Protein AF-A0A7S7JMI6-F1 (afdb_monomer)

Sequence (90 aa):
MNIKSK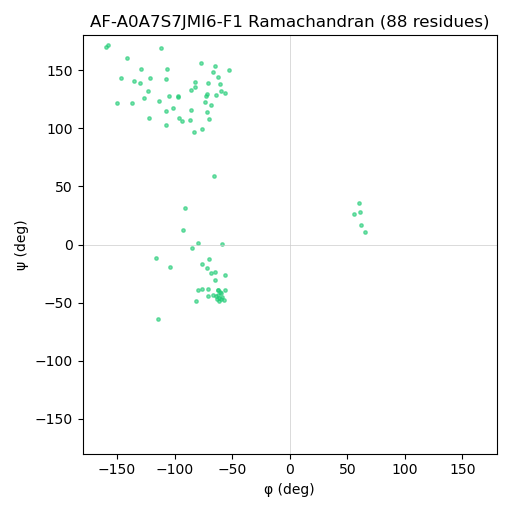NCYEYNIRYITNLTIKTSPLWLRNLLITNQIEPVNNVIDVINLIIIEYGIPLNVLDADQFNNQQIEIRNAKQNEKIINSKETYF

InterPro domains:
  IPR005146 B3/B4 tRNA-binding d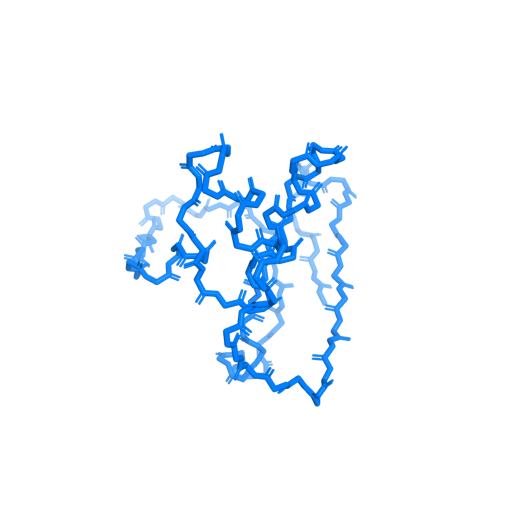omain [PF03483] (8-86)
  IPR020825 Phenylalanyl-tRNA synthetase-like, B3/B4 [G3DSA:3.50.40.10] (1-89)

Radius of gyration: 15.68 Å; Cα contacts (8 Å, |Δi|>4): 65; chains: 1; bounding box: 29×28×44 Å

Solvent-accessible surface area (backbone atoms only — not comparable to full-atom values): 6196 Å² total; per-residue (Å²): 116,46,81,73,28,90,90,53,91,76,87,86,85,85,90,83,79,93,77,79,90,42,78,51,58,68,70,58,41,49,54,33,46,76,69,77,37,84,70,79,28,45,67,43,44,49,49,52,49,45,28,71,78,67,66,50,91,74,86,86,75,70,64,87,76,45,84,84,62,76,56,68,47,60,74,82,59,91,89,63,82,80,83,77,60,86,72,80,66,112

Secondary structure (DSSP, 8-state):
-EE--TT-S--------S----PPPHHHHHHHHH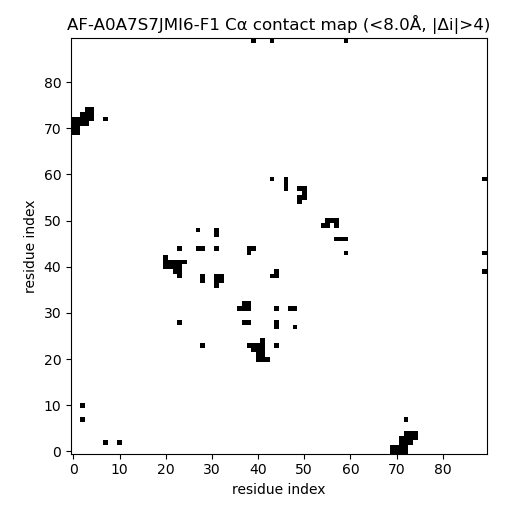TT-----HHHHHHHHHHHHH--------GGGSSSPPPEE-PPPTTPPP---TT---

Structure (mmCIF, N/CA/C/O backbone):
data_AF-A0A7S7JMI6-F1
#
_entry.id   AF-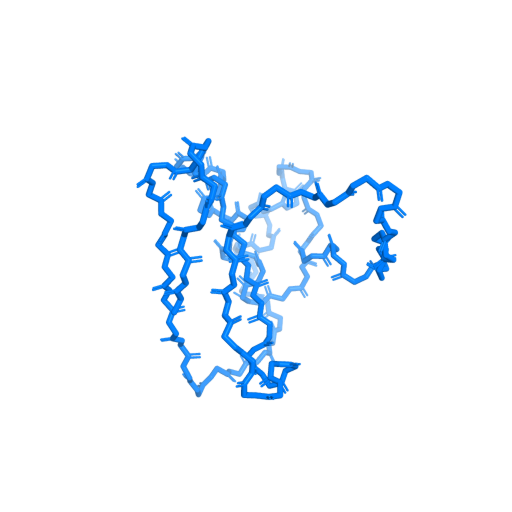A0A7S7JMI6-F1
#
loop_
_atom_site.group_PDB
_atom_site.id
_atom_site.type_symbol
_atom_site.label_atom_id
_atom_site.label_alt_id
_atom_site.label_comp_id
_atom_site.label_asym_id
_atom_site.label_entity_id
_atom_site.label_seq_id
_atom_site.pdbx_PDB_ins_code
_atom_site.Cartn_x
_atom_site.Cartn_y
_atom_site.Cartn_z
_atom_site.occupancy
_atom_site.B_iso_or_equiv
_atom_site.auth_seq_id
_atom_site.auth_comp_id
_atom_site.auth_asym_id
_atom_site.auth_atom_id
_atom_site.pdbx_PDB_model_num
ATOM 1 N N . MET A 1 1 ? -12.347 -6.236 9.025 1.00 79.94 1 MET A N 1
ATOM 2 C CA . MET A 1 1 ? -11.942 -4.855 9.368 1.00 79.94 1 MET A CA 1
ATOM 3 C C . MET A 1 1 ? -12.951 -4.260 10.344 1.00 79.94 1 MET A C 1
ATOM 5 O O . MET A 1 1 ? -14.115 -4.624 10.251 1.00 79.94 1 MET A O 1
ATOM 9 N N . ASN A 1 2 ? -12.530 -3.429 11.301 1.00 88.56 2 ASN A N 1
ATOM 10 C CA . ASN A 1 2 ? -13.418 -2.814 12.297 1.00 88.56 2 ASN A CA 1
ATOM 11 C C . ASN A 1 2 ? -13.070 -1.332 12.509 1.00 88.56 2 ASN A C 1
ATOM 13 O O . ASN A 1 2 ? -11.939 -1.023 12.883 1.00 88.56 2 ASN A O 1
ATOM 17 N N . ILE A 1 3 ? -14.026 -0.427 12.291 1.00 92.19 3 ILE A N 1
ATOM 18 C CA . ILE A 1 3 ? -13.851 1.012 12.526 1.00 92.19 3 ILE A CA 1
ATOM 19 C C . ILE A 1 3 ? -14.409 1.343 13.911 1.00 92.19 3 ILE A C 1
ATOM 21 O O . ILE A 1 3 ? -15.615 1.309 14.135 1.00 92.19 3 ILE A O 1
ATOM 25 N N . LYS A 1 4 ? -13.517 1.653 14.856 1.00 94.12 4 LYS A N 1
ATOM 26 C CA . LYS A 1 4 ? -13.859 2.023 16.241 1.00 94.12 4 LYS A CA 1
ATOM 27 C C . LYS A 1 4 ? -13.729 3.524 16.508 1.00 94.12 4 LYS A C 1
ATOM 29 O O . LYS A 1 4 ? -14.261 4.014 17.502 1.00 94.12 4 LYS A O 1
ATOM 34 N N . SER A 1 5 ? -12.987 4.255 15.675 1.00 93.88 5 SER A N 1
ATOM 35 C CA . SER A 1 5 ? -12.825 5.703 15.828 1.00 93.88 5 SER A CA 1
ATOM 36 C C . SER A 1 5 ? -13.959 6.471 15.159 1.00 93.88 5 SER A C 1
ATOM 38 O O . SER A 1 5 ? -14.252 6.249 13.992 1.00 93.88 5 SER A O 1
ATOM 40 N N . LYS A 1 6 ? -14.520 7.455 15.870 1.00 93.81 6 LYS A N 1
ATOM 41 C CA . LYS A 1 6 ? -15.493 8.409 15.311 1.00 93.81 6 LYS A CA 1
ATOM 42 C C . LYS A 1 6 ? -14.872 9.392 14.307 1.00 93.81 6 LYS A C 1
ATOM 44 O O . LYS A 1 6 ? -15.606 10.073 13.607 1.00 93.81 6 LYS A O 1
ATOM 49 N N . ASN A 1 7 ? -13.540 9.463 14.239 1.00 95.00 7 ASN A N 1
ATOM 50 C CA . ASN A 1 7 ? -12.812 10.342 13.317 1.00 95.00 7 ASN A CA 1
ATOM 51 C C . ASN A 1 7 ? -12.619 9.718 11.924 1.00 95.00 7 ASN A C 1
ATOM 53 O O . ASN A 1 7 ? -12.041 10.349 11.046 1.00 95.00 7 ASN A O 1
ATOM 57 N N . CYS A 1 8 ? -13.058 8.474 11.728 1.00 94.12 8 CYS A N 1
ATOM 58 C CA . CYS A 1 8 ? -12.990 7.771 10.457 1.00 94.12 8 CYS A CA 1
ATOM 59 C C . CYS A 1 8 ? -14.411 7.368 10.062 1.00 94.12 8 CYS A C 1
ATOM 61 O O . CYS A 1 8 ? -15.012 6.507 10.697 1.00 94.12 8 CYS A O 1
ATOM 63 N N . TYR A 1 9 ? -14.949 8.032 9.041 1.00 92.69 9 TYR A N 1
ATOM 64 C CA . TYR A 1 9 ? -16.292 7.748 8.533 1.00 92.69 9 TYR A CA 1
ATOM 65 C C . TYR A 1 9 ? -16.304 6.524 7.622 1.00 92.69 9 TYR A C 1
ATOM 67 O O . TYR A 1 9 ? -17.215 5.706 7.686 1.00 92.69 9 TYR A O 1
ATOM 75 N N . GLU A 1 10 ? -15.268 6.392 6.799 1.00 91.75 10 GLU A N 1
ATOM 76 C CA . GLU A 1 10 ? -15.126 5.318 5.834 1.00 91.75 10 GLU A CA 1
ATOM 77 C C . GLU A 1 10 ? -13.651 4.963 5.687 1.00 91.75 10 GLU A C 1
ATOM 79 O O . GLU A 1 10 ? -12.775 5.831 5.739 1.00 91.75 10 GLU A O 1
ATOM 84 N N . TYR A 1 11 ? -13.382 3.673 5.516 1.00 90.94 11 TYR A N 1
ATOM 85 C CA . TYR A 1 11 ? -12.059 3.185 5.177 1.00 90.94 11 TYR A CA 1
ATOM 86 C C . TYR A 1 11 ? -12.216 1.910 4.351 1.00 90.94 11 TYR A C 1
ATOM 88 O O . TYR A 1 11 ? -12.849 0.944 4.776 1.00 90.94 11 TYR A O 1
ATOM 96 N N . ASN A 1 12 ? -11.651 1.941 3.148 1.00 90.81 12 ASN A N 1
ATOM 97 C CA . ASN A 1 12 ? -11.802 0.901 2.141 1.00 90.81 12 ASN A CA 1
ATOM 98 C C . ASN A 1 12 ? -10.512 0.102 2.000 1.00 90.81 12 ASN A C 1
ATOM 100 O O . ASN A 1 12 ? -9.416 0.654 2.061 1.00 90.81 12 ASN A O 1
ATOM 104 N N . ILE A 1 13 ? -10.648 -1.207 1.799 1.00 90.31 13 ILE A N 1
ATOM 105 C CA . ILE A 1 13 ? -9.521 -2.122 1.617 1.00 90.31 13 ILE A CA 1
ATOM 106 C C . ILE A 1 13 ? -9.834 -3.043 0.451 1.00 90.31 13 ILE A C 1
ATOM 108 O O . ILE A 1 13 ? -10.958 -3.525 0.306 1.00 90.31 13 ILE A O 1
ATOM 112 N N . ARG A 1 14 ? -8.813 -3.332 -0.353 1.00 91.00 14 ARG A N 1
ATOM 113 C CA . ARG A 1 14 ? -8.864 -4.379 -1.365 1.00 91.00 14 ARG A CA 1
ATOM 114 C C . ARG A 1 14 ? -7.737 -5.369 -1.126 1.00 91.00 14 ARG A C 1
ATOM 116 O O . ARG A 1 14 ? -6.596 -4.968 -0.933 1.00 91.00 14 ARG A O 1
ATOM 123 N N . TYR A 1 15 ? -8.073 -6.654 -1.151 1.00 90.88 15 TYR A N 1
ATOM 124 C CA . TYR A 1 15 ? -7.101 -7.737 -1.077 1.00 90.88 15 TYR A CA 1
ATOM 125 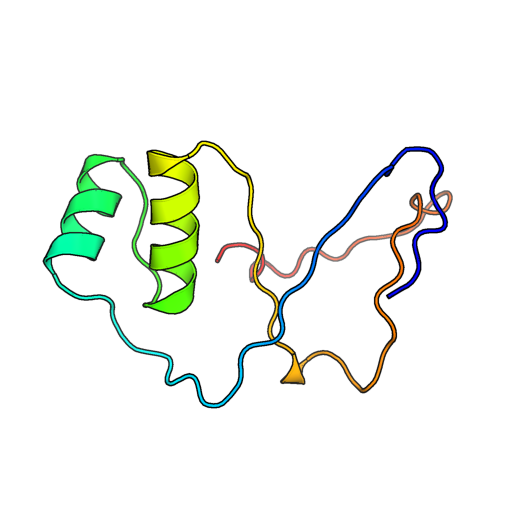C C . TYR A 1 15 ? -6.785 -8.229 -2.488 1.00 90.88 15 TYR A C 1
ATOM 127 O O . TYR A 1 15 ? -7.699 -8.507 -3.269 1.00 90.88 15 TYR A O 1
ATOM 135 N N . ILE A 1 16 ? -5.499 -8.285 -2.824 1.00 92.25 16 ILE A N 1
ATOM 136 C CA . ILE A 1 16 ? -5.009 -8.710 -4.134 1.00 92.25 16 ILE A CA 1
ATOM 137 C C . ILE A 1 16 ? -3.987 -9.816 -3.898 1.00 92.25 16 ILE A C 1
ATOM 139 O O . ILE A 1 16 ? -3.038 -9.631 -3.143 1.00 92.25 16 ILE A O 1
ATOM 143 N N . THR A 1 17 ? -4.192 -10.963 -4.538 1.00 92.88 17 THR A N 1
ATOM 144 C CA . THR A 1 17 ? -3.327 -12.142 -4.420 1.00 92.88 17 THR A CA 1
ATOM 145 C C . THR A 1 17 ? -2.592 -12.421 -5.721 1.00 92.88 17 THR A C 1
ATOM 147 O O . THR A 1 17 ? -2.910 -11.850 -6.765 1.00 92.88 17 THR A O 1
ATOM 150 N N . ASN A 1 18 ? -1.616 -13.332 -5.659 1.00 93.12 18 ASN A N 1
ATOM 151 C CA . ASN A 1 18 ? -0.837 -13.788 -6.813 1.00 93.12 18 ASN A CA 1
ATOM 152 C C . ASN A 1 18 ? -0.066 -12.653 -7.507 1.00 93.12 18 ASN A C 1
ATOM 154 O O . ASN A 1 18 ? 0.083 -12.635 -8.729 1.00 93.12 18 ASN A O 1
ATOM 158 N N . LEU A 1 19 ? 0.426 -11.696 -6.718 1.00 91.88 19 LEU A N 1
ATOM 159 C CA . LEU A 1 19 ? 1.304 -10.642 -7.204 1.00 91.88 19 LEU A CA 1
ATOM 160 C C . LEU 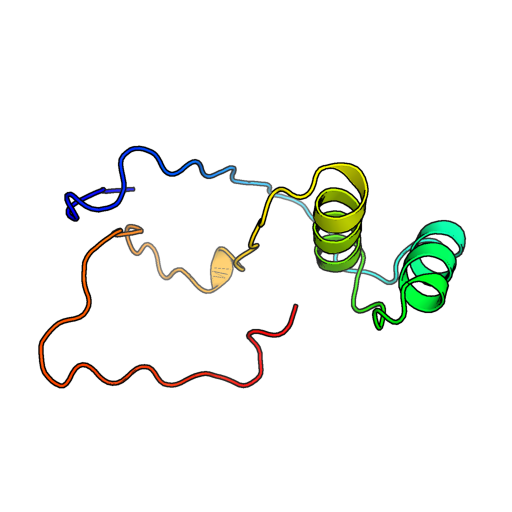A 1 19 ? 2.744 -11.149 -7.286 1.00 91.88 19 LEU A C 1
ATOM 162 O O . LEU A 1 19 ? 3.236 -11.837 -6.397 1.00 91.88 19 LEU A O 1
ATOM 166 N N . THR A 1 20 ? 3.440 -10.765 -8.351 1.00 94.62 20 THR A N 1
ATOM 167 C CA . THR A 1 20 ? 4.892 -10.930 -8.462 1.00 94.62 20 THR A CA 1
ATOM 168 C C . THR A 1 20 ? 5.541 -9.564 -8.327 1.00 94.62 20 THR A C 1
ATOM 170 O O . THR A 1 20 ? 5.337 -8.695 -9.183 1.00 94.62 20 THR A O 1
ATOM 173 N N . ILE A 1 21 ? 6.320 -9.380 -7.263 1.00 94.81 21 ILE A N 1
ATOM 174 C CA . ILE A 1 21 ? 7.101 -8.161 -7.052 1.00 94.81 21 ILE A CA 1
ATOM 175 C C . ILE A 1 21 ? 8.275 -8.147 -8.029 1.00 94.81 21 ILE A C 1
ATOM 177 O O . ILE A 1 21 ? 9.025 -9.117 -8.138 1.00 94.81 21 ILE A O 1
ATOM 181 N N . LYS A 1 22 ? 8.415 -7.052 -8.774 1.00 97.00 22 LYS A N 1
ATOM 182 C CA . LYS A 1 22 ? 9.486 -6.845 -9.753 1.00 97.00 22 LYS A CA 1
ATOM 183 C C . LYS A 1 22 ? 9.696 -5.361 -10.026 1.00 97.00 22 LYS A C 1
ATOM 185 O O . LYS A 1 22 ? 8.890 -4.519 -9.640 1.00 97.00 22 LYS A O 1
ATOM 190 N N . THR A 1 23 ? 10.754 -5.042 -10.760 1.00 97.88 23 THR A N 1
ATOM 191 C CA . THR A 1 23 ? 10.990 -3.684 -11.252 1.00 97.88 23 THR A CA 1
ATOM 192 C C . THR A 1 23 ? 9.855 -3.220 -12.166 1.00 97.88 23 THR A C 1
ATOM 194 O O . THR A 1 23 ? 9.387 -3.963 -13.035 1.00 97.88 23 THR A O 1
ATOM 197 N N . SER A 1 24 ? 9.442 -1.967 -11.996 1.00 98.44 24 SER A N 1
ATOM 198 C CA . SER A 1 24 ? 8.434 -1.333 -12.840 1.00 98.44 24 SER A CA 1
ATOM 199 C C . SER A 1 24 ? 8.885 -1.159 -14.292 1.00 98.44 24 SER A C 1
ATOM 201 O O . SER A 1 24 ? 10.082 -1.012 -14.572 1.00 98.44 24 SER A O 1
ATOM 203 N N . PRO A 1 25 ? 7.938 -1.106 -15.246 1.00 98.44 25 PRO A N 1
ATOM 204 C CA . PRO A 1 25 ? 8.231 -0.722 -16.621 1.00 98.44 25 PRO A CA 1
ATOM 205 C C . PRO A 1 25 ? 8.975 0.617 -16.701 1.00 98.44 25 PRO A C 1
ATOM 207 O O . PRO A 1 25 ? 8.793 1.498 -15.862 1.00 98.44 25 PRO A O 1
ATOM 210 N N . LEU A 1 26 ? 9.807 0.789 -17.733 1.00 98.44 26 LEU A N 1
ATOM 211 C CA . LEU A 1 26 ? 10.632 1.993 -17.897 1.00 98.44 26 LEU A CA 1
ATOM 212 C C . LEU A 1 26 ? 9.803 3.287 -17.916 1.00 98.44 26 LEU A C 1
ATOM 214 O O . LEU A 1 26 ? 10.209 4.268 -17.306 1.00 98.44 26 LEU A O 1
ATOM 218 N N . TRP A 1 27 ? 8.635 3.274 -18.564 1.00 98.38 27 TRP A N 1
ATOM 219 C CA . TRP A 1 27 ? 7.765 4.450 -18.642 1.00 98.38 27 TRP A CA 1
ATOM 220 C C . TRP A 1 27 ? 7.300 4.922 -17.257 1.00 98.38 27 TRP A C 1
ATOM 222 O O . TRP A 1 27 ? 7.320 6.119 -16.991 1.00 98.38 27 TRP A O 1
ATOM 232 N N . LEU A 1 28 ? 6.953 3.990 -16.364 1.00 98.62 28 LEU A N 1
ATOM 233 C CA . LEU A 1 28 ? 6.469 4.309 -15.023 1.00 98.62 28 LEU A CA 1
ATOM 234 C C . LEU A 1 28 ? 7.606 4.853 -14.161 1.00 98.62 28 LEU A C 1
ATOM 236 O O . LEU A 1 28 ? 7.462 5.888 -13.522 1.00 98.62 28 LEU A O 1
ATOM 240 N N . ARG A 1 29 ? 8.775 4.208 -14.217 1.00 98.56 29 ARG A N 1
ATOM 241 C CA . ARG A 1 29 ? 9.966 4.688 -13.504 1.00 98.56 29 ARG A CA 1
ATOM 242 C C . ARG A 1 29 ? 10.355 6.095 -13.944 1.00 98.56 29 ARG A C 1
ATOM 244 O O . ARG A 1 29 ? 10.602 6.942 -13.097 1.00 98.56 29 ARG A O 1
ATOM 251 N N . ASN A 1 30 ? 10.363 6.358 -15.251 1.00 98.56 30 ASN A N 1
ATOM 252 C CA . ASN A 1 30 ? 10.673 7.685 -15.777 1.00 98.56 30 ASN A CA 1
ATOM 253 C C . ASN A 1 30 ? 9.655 8.729 -15.305 1.00 98.56 30 ASN A C 1
ATOM 255 O O . ASN A 1 30 ? 10.063 9.804 -14.879 1.00 98.56 30 ASN A O 1
ATOM 259 N N . LEU A 1 31 ? 8.358 8.401 -15.329 1.00 98.38 31 LEU A N 1
ATOM 260 C CA . LEU A 1 31 ? 7.299 9.278 -14.827 1.00 98.38 31 LEU A CA 1
ATOM 261 C C . LEU A 1 31 ? 7.530 9.644 -13.355 1.00 98.38 31 LEU A C 1
ATOM 263 O O . LEU A 1 31 ? 7.500 10.826 -13.006 1.00 98.38 31 LEU A O 1
ATOM 267 N N . LEU A 1 32 ? 7.824 8.663 -12.501 1.00 98.12 32 LEU A N 1
ATOM 268 C CA . LEU A 1 32 ? 8.106 8.906 -11.083 1.00 98.12 32 LEU A CA 1
ATOM 269 C C . LEU A 1 32 ? 9.360 9.766 -10.887 1.00 98.12 32 LEU A C 1
ATOM 271 O O . LEU A 1 32 ? 9.300 10.778 -10.192 1.00 98.12 32 LEU A O 1
ATOM 275 N N . ILE A 1 33 ? 10.454 9.446 -11.584 1.00 98.12 33 ILE A N 1
ATOM 276 C CA . ILE A 1 33 ? 11.712 10.207 -11.510 1.00 98.12 33 ILE A CA 1
ATOM 277 C C . ILE A 1 33 ? 11.499 11.667 -11.929 1.00 98.12 33 ILE A C 1
ATOM 279 O O . ILE A 1 33 ? 12.007 12.573 -11.270 1.00 98.12 33 ILE A O 1
ATOM 283 N N . THR A 1 34 ? 10.717 11.928 -12.984 1.00 98.00 34 THR A N 1
ATOM 284 C CA . THR A 1 34 ? 10.403 13.308 -13.402 1.00 98.00 34 THR A CA 1
ATOM 285 C C . THR A 1 34 ? 9.585 14.081 -12.366 1.00 98.00 34 THR A C 1
ATOM 287 O O . THR A 1 34 ? 9.678 15.304 -12.313 1.00 98.00 34 THR A O 1
ATOM 290 N N . ASN A 1 35 ? 8.850 13.373 -11.505 1.00 97.00 35 ASN A N 1
ATOM 291 C CA . ASN A 1 35 ? 8.137 13.930 -10.357 1.00 97.00 35 ASN A CA 1
ATOM 292 C C . ASN A 1 35 ? 8.969 13.893 -9.060 1.00 97.00 35 ASN A C 1
ATOM 294 O O . ASN A 1 35 ? 8.426 14.129 -7.986 1.00 97.00 35 ASN A O 1
ATOM 298 N N . GLN A 1 36 ? 10.280 13.628 -9.147 1.00 97.06 36 GLN A N 1
ATOM 299 C CA . GLN A 1 36 ? 11.204 13.548 -8.005 1.00 97.06 36 GLN A CA 1
ATOM 300 C C . GLN A 1 36 ? 10.843 12.443 -6.996 1.00 97.06 36 GLN A C 1
ATOM 302 O O . GLN A 1 36 ? 11.168 12.541 -5.814 1.00 97.06 36 GLN A O 1
ATOM 307 N N . ILE A 1 37 ? 10.191 11.379 -7.469 1.00 95.81 37 ILE A N 1
ATOM 308 C CA . ILE A 1 37 ? 9.869 10.182 -6.692 1.00 95.81 37 ILE A CA 1
ATOM 309 C C . ILE A 1 37 ? 10.823 9.063 -7.111 1.00 95.81 37 ILE A C 1
ATOM 311 O O . ILE A 1 37 ? 10.956 8.759 -8.299 1.00 95.81 37 ILE A O 1
ATOM 315 N N . GLU A 1 38 ? 11.488 8.446 -6.136 1.00 96.25 38 GLU A N 1
ATOM 316 C CA . GLU A 1 38 ? 12.342 7.283 -6.371 1.00 96.25 38 GLU A CA 1
ATOM 317 C C . GLU A 1 38 ? 11.472 6.040 -6.637 1.00 96.25 38 GLU A C 1
ATOM 319 O O . GLU A 1 38 ? 10.636 5.700 -5.800 1.00 96.25 38 GLU A O 1
ATOM 324 N N . PRO A 1 39 ? 11.621 5.353 -7.786 1.00 96.62 39 PRO A N 1
ATOM 325 C CA . PRO A 1 39 ? 10.894 4.114 -8.039 1.00 96.62 39 PRO A CA 1
ATOM 326 C C . PRO A 1 39 ? 11.414 2.970 -7.162 1.00 96.62 39 PRO A C 1
ATOM 328 O O . PRO A 1 39 ? 12.624 2.773 -7.057 1.00 96.62 39 PRO A O 1
ATOM 331 N N . VAL A 1 40 ? 10.509 2.155 -6.625 1.00 95.12 40 VAL A N 1
ATOM 332 C CA . VAL A 1 40 ? 10.828 1.064 -5.692 1.00 95.12 40 VAL A CA 1
ATOM 333 C C . VAL A 1 40 ? 10.517 -0.296 -6.315 1.00 95.12 40 VAL A C 1
ATOM 335 O O . VAL A 1 40 ? 11.413 -1.110 -6.551 1.00 95.12 40 VAL A O 1
ATOM 338 N N . ASN A 1 41 ? 9.246 -0.566 -6.613 1.00 95.69 41 ASN A N 1
ATOM 339 C CA . ASN A 1 41 ? 8.802 -1.780 -7.299 1.00 95.69 41 ASN A CA 1
ATOM 340 C C . ASN A 1 41 ? 7.423 -1.574 -7.940 1.00 95.69 41 ASN A C 1
ATOM 342 O O . ASN A 1 41 ? 6.731 -0.600 -7.666 1.00 95.69 41 ASN A O 1
ATOM 346 N N . ASN A 1 42 ? 6.994 -2.525 -8.766 1.00 95.94 42 ASN A N 1
ATOM 347 C CA . ASN A 1 42 ? 5.746 -2.457 -9.527 1.00 95.94 42 ASN A CA 1
ATOM 348 C C . ASN A 1 42 ? 4.465 -2.239 -8.715 1.00 95.94 42 ASN A C 1
ATOM 350 O O . ASN A 1 42 ? 3.502 -1.733 -9.282 1.00 95.94 42 ASN A O 1
ATOM 354 N N . VAL A 1 43 ? 4.407 -2.625 -7.441 1.00 94.94 43 VAL A N 1
ATOM 355 C CA . VAL A 1 43 ? 3.220 -2.387 -6.605 1.00 94.94 43 VAL A CA 1
ATOM 356 C C . VAL A 1 43 ? 3.237 -0.960 -6.074 1.00 94.94 43 VAL A C 1
ATOM 358 O O . VAL A 1 43 ? 2.261 -0.229 -6.218 1.00 94.94 43 VAL A O 1
ATOM 361 N N . ILE A 1 44 ? 4.371 -0.553 -5.520 1.00 93.69 44 ILE A N 1
ATOM 362 C CA . ILE A 1 44 ? 4.553 0.756 -4.897 1.00 93.69 44 ILE A CA 1
ATOM 363 C C . ILE A 1 44 ? 4.474 1.874 -5.927 1.00 93.69 44 ILE A C 1
ATOM 365 O O . ILE A 1 44 ? 3.783 2.872 -5.743 1.00 93.69 44 ILE A O 1
ATOM 369 N N . ASP A 1 45 ? 5.113 1.665 -7.068 1.00 95.81 45 ASP A N 1
ATOM 370 C CA . ASP A 1 45 ? 5.164 2.649 -8.135 1.00 95.81 45 ASP A CA 1
ATOM 371 C C . ASP A 1 45 ? 3.773 2.909 -8.728 1.00 95.81 45 ASP A C 1
ATOM 373 O O . ASP A 1 45 ? 3.475 4.026 -9.146 1.00 95.81 45 ASP A O 1
ATOM 377 N N . VAL A 1 46 ? 2.891 1.901 -8.730 1.00 95.81 46 VAL A N 1
ATOM 378 C CA . VAL A 1 46 ? 1.486 2.071 -9.129 1.00 95.81 46 VAL A CA 1
ATOM 379 C C . VAL A 1 46 ? 0.708 2.874 -8.087 1.00 95.81 46 VAL A C 1
ATOM 381 O O . VAL A 1 46 ? -0.108 3.710 -8.468 1.00 95.81 46 VAL A O 1
ATOM 384 N N . ILE A 1 47 ? 0.964 2.673 -6.791 1.00 95.12 47 ILE A N 1
ATOM 385 C CA . ILE A 1 47 ? 0.370 3.503 -5.733 1.00 95.12 47 ILE A CA 1
ATOM 386 C C . ILE A 1 47 ? 0.804 4.966 -5.895 1.00 95.12 47 ILE A C 1
ATOM 388 O O . ILE A 1 47 ? -0.051 5.851 -5.909 1.00 95.12 47 ILE A O 1
ATOM 392 N N . ASN A 1 48 ? 2.095 5.214 -6.123 1.00 94.56 48 ASN A N 1
ATOM 393 C CA . ASN A 1 48 ? 2.620 6.559 -6.367 1.00 94.56 48 ASN A CA 1
ATOM 394 C C . ASN A 1 48 ? 2.038 7.193 -7.637 1.00 94.56 48 ASN A C 1
ATOM 396 O O . ASN A 1 48 ? 1.678 8.369 -7.622 1.00 94.56 48 ASN A O 1
ATOM 400 N N . LEU A 1 49 ? 1.860 6.417 -8.712 1.00 96.25 49 LEU A N 1
ATOM 401 C CA . LEU A 1 49 ? 1.162 6.887 -9.910 1.00 96.25 49 LEU A CA 1
ATOM 402 C C . LEU A 1 49 ? -0.275 7.317 -9.593 1.00 96.25 49 LEU A C 1
ATOM 404 O O . LEU A 1 49 ? -0.690 8.391 -10.010 1.00 96.25 49 LEU A O 1
ATOM 408 N N . ILE A 1 50 ? -1.032 6.513 -8.843 1.00 95.12 50 ILE A N 1
ATOM 409 C CA . ILE A 1 50 ? -2.415 6.855 -8.475 1.00 95.12 50 ILE A CA 1
ATOM 410 C C . ILE A 1 50 ? -2.457 8.138 -7.635 1.00 95.12 50 ILE A C 1
ATOM 412 O O . ILE A 1 50 ? -3.347 8.963 -7.834 1.00 95.12 50 ILE A O 1
ATOM 416 N N . ILE A 1 51 ? -1.496 8.331 -6.729 1.00 94.19 51 ILE A N 1
ATOM 417 C CA . ILE A 1 51 ? -1.386 9.559 -5.934 1.00 94.19 51 ILE A CA 1
ATOM 418 C C . ILE A 1 51 ? -1.108 10.767 -6.838 1.00 94.19 51 ILE A C 1
ATOM 420 O O . ILE A 1 51 ? -1.761 11.793 -6.670 1.00 94.19 51 ILE A O 1
ATOM 424 N N . ILE A 1 52 ? -0.196 10.651 -7.809 1.00 94.62 52 ILE A N 1
ATOM 425 C CA . ILE A 1 52 ? 0.089 11.728 -8.772 1.00 94.62 52 ILE A CA 1
ATOM 426 C C . ILE A 1 52 ? -1.155 12.068 -9.605 1.00 94.62 52 ILE A C 1
ATOM 428 O O . ILE A 1 52 ? -1.504 13.238 -9.735 1.00 94.62 52 ILE A O 1
ATOM 432 N N . GLU A 1 53 ? -1.824 11.055 -10.158 1.00 95.31 53 GLU A N 1
ATOM 433 C CA . GLU A 1 53 ? -2.921 11.241 -11.117 1.00 95.31 53 GLU A CA 1
ATOM 434 C C . GLU A 1 53 ? -4.232 11.680 -10.448 1.00 95.31 53 GLU A C 1
ATOM 436 O O . GLU A 1 53 ? -4.969 12.503 -10.988 1.00 95.31 53 GLU A O 1
ATOM 441 N N . TYR A 1 54 ? -4.542 11.136 -9.268 1.00 95.31 54 TYR A N 1
ATOM 442 C CA . TYR A 1 54 ? -5.845 11.318 -8.619 1.00 95.31 54 TYR A CA 1
ATOM 443 C C . TYR A 1 54 ? -5.781 12.059 -7.282 1.00 95.31 54 TYR A C 1
ATOM 445 O O . TYR A 1 54 ? -6.826 12.411 -6.737 1.00 95.31 54 TYR A O 1
ATOM 453 N N . GLY A 1 55 ? -4.592 12.269 -6.712 1.00 91.69 55 GLY A N 1
ATOM 454 C CA . GLY A 1 55 ? -4.431 12.903 -5.401 1.00 91.69 55 GLY A CA 1
ATOM 455 C C . GLY A 1 55 ? -4.999 12.089 -4.233 1.00 91.69 55 GLY A C 1
ATOM 456 O O 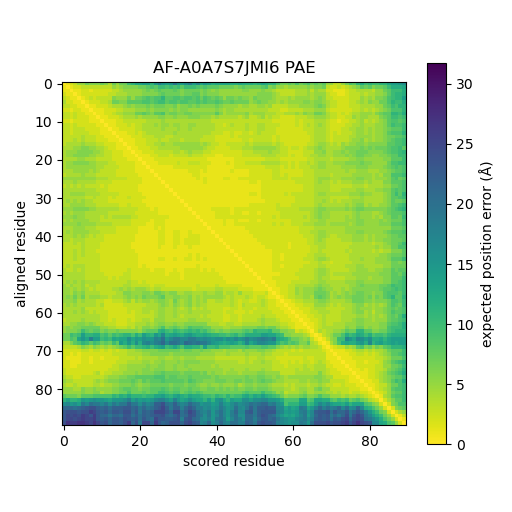. GLY A 1 55 ? -5.121 12.615 -3.128 1.00 91.69 55 GLY A O 1
ATOM 457 N N . ILE A 1 56 ? -5.371 10.822 -4.455 1.00 87.19 56 ILE A N 1
ATOM 458 C CA . ILE A 1 56 ? -5.927 9.950 -3.415 1.00 87.19 56 ILE A CA 1
ATOM 459 C C . ILE A 1 56 ? -4.765 9.290 -2.667 1.00 87.19 56 ILE A C 1
ATOM 461 O O . ILE A 1 56 ? -4.052 8.486 -3.269 1.00 87.19 56 ILE A O 1
ATOM 465 N N . PRO A 1 57 ? -4.581 9.564 -1.363 1.00 84.25 57 PRO A N 1
ATOM 466 C CA . PRO A 1 57 ? -3.552 8.905 -0.574 1.00 84.25 57 PRO A CA 1
ATOM 467 C C . PRO A 1 57 ? -3.936 7.438 -0.365 1.00 84.25 57 PRO A C 1
ATOM 469 O O . PRO A 1 57 ? -4.865 7.120 0.379 1.00 84.25 57 PRO A O 1
ATOM 472 N N . LEU A 1 58 ? -3.223 6.542 -1.040 1.00 88.81 58 LEU A N 1
ATOM 473 C CA . LEU A 1 58 ? -3.362 5.100 -0.880 1.00 88.81 58 LEU A CA 1
ATOM 474 C C . LEU A 1 58 ? -2.164 4.539 -0.127 1.00 88.81 58 LEU A C 1
ATOM 476 O O . LEU A 1 58 ? -1.056 5.059 -0.212 1.00 88.81 58 LEU A O 1
ATOM 480 N N . ASN A 1 59 ? -2.402 3.446 0.590 1.00 87.44 59 ASN A N 1
ATOM 481 C CA . ASN A 1 59 ? -1.346 2.669 1.214 1.00 87.44 59 ASN A CA 1
ATOM 482 C C . ASN A 1 59 ? -1.512 1.194 0.848 1.00 87.44 59 ASN A C 1
ATOM 484 O O . ASN A 1 59 ? -2.632 0.720 0.631 1.00 87.44 59 ASN A O 1
ATOM 488 N N . VAL A 1 60 ? -0.397 0.476 0.804 1.00 87.81 60 VAL A N 1
ATOM 489 C CA . VAL A 1 60 ? -0.351 -0.965 0.594 1.00 87.81 60 VAL A CA 1
ATOM 490 C C . VAL A 1 60 ? 0.351 -1.618 1.770 1.00 87.81 60 VAL A C 1
ATOM 492 O O . VAL A 1 60 ? 1.278 -1.071 2.359 1.00 87.81 60 VAL A O 1
ATOM 495 N N . LEU A 1 61 ? -0.139 -2.791 2.139 1.00 85.38 61 LEU A N 1
ATOM 496 C CA . LEU A 1 61 ? 0.385 -3.574 3.239 1.00 85.38 61 LEU A CA 1
ATOM 497 C C . LEU A 1 61 ? 0.602 -4.993 2.738 1.00 85.38 61 LEU A C 1
ATOM 499 O O . LEU A 1 61 ? -0.237 -5.522 2.003 1.00 85.38 61 LEU A O 1
ATOM 503 N N . ASP A 1 62 ? 1.710 -5.599 3.149 1.00 87.19 62 ASP A N 1
ATOM 504 C CA . ASP A 1 62 ? 1.941 -7.015 2.909 1.00 87.19 62 ASP A CA 1
ATOM 505 C C . ASP A 1 62 ? 1.009 -7.830 3.811 1.00 87.19 62 ASP A C 1
ATOM 507 O O . ASP A 1 62 ? 1.093 -7.787 5.041 1.00 87.19 62 ASP A O 1
ATOM 511 N N . ALA A 1 63 ? 0.078 -8.546 3.187 1.00 86.31 63 ALA A N 1
ATOM 512 C CA . ALA A 1 63 ? -0.902 -9.347 3.899 1.00 86.31 63 ALA A CA 1
ATOM 513 C C . ALA A 1 63 ? -0.272 -10.552 4.606 1.00 86.31 63 ALA A C 1
ATOM 515 O O . ALA A 1 63 ? -0.827 -10.998 5.607 1.00 86.31 63 ALA A O 1
ATOM 516 N N . ASP A 1 64 ? 0.883 -11.042 4.152 1.00 85.06 64 ASP A N 1
ATOM 517 C CA . ASP A 1 64 ? 1.562 -12.169 4.796 1.00 85.06 64 ASP A CA 1
ATOM 518 C C . ASP A 1 64 ? 2.169 -11.759 6.149 1.00 85.06 64 ASP A C 1
ATOM 520 O O . ASP A 1 64 ? 2.362 -12.593 7.033 1.00 85.06 64 ASP A O 1
ATOM 524 N N . GLN A 1 65 ? 2.387 -10.456 6.368 1.00 82.75 65 GLN A N 1
ATOM 525 C CA . GLN A 1 65 ? 2.773 -9.916 7.675 1.00 82.75 65 GLN A CA 1
ATOM 526 C C . GLN A 1 65 ? 1.595 -9.842 8.659 1.00 82.75 65 GLN A C 1
ATOM 528 O O . GLN A 1 65 ? 1.792 -9.731 9.874 1.00 82.75 65 GLN A O 1
ATOM 533 N N . PHE A 1 66 ? 0.355 -9.934 8.169 1.00 78.44 66 PHE A N 1
ATOM 534 C CA . PHE A 1 66 ? -0.826 -10.028 9.015 1.00 78.44 66 PHE A CA 1
ATOM 535 C C . PHE A 1 66 ? -1.024 -11.485 9.437 1.00 78.44 66 PHE A C 1
ATO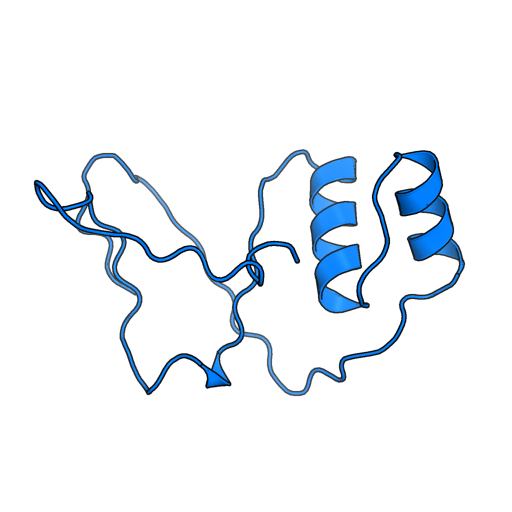M 537 O O . PHE A 1 66 ? -1.655 -12.270 8.740 1.00 78.44 66 PHE A O 1
ATOM 544 N N . ASN A 1 67 ? -0.544 -11.837 10.634 1.00 74.50 67 ASN A N 1
ATOM 545 C CA . ASN A 1 67 ? -0.735 -13.148 11.277 1.00 74.50 67 ASN A CA 1
ATOM 546 C C . ASN A 1 67 ? -2.214 -13.427 11.653 1.00 74.50 67 ASN A C 1
ATOM 548 O O . ASN A 1 67 ? -2.542 -13.600 12.827 1.00 74.50 67 ASN A O 1
ATOM 552 N N . ASN A 1 68 ? -3.132 -13.415 10.680 1.00 66.12 68 ASN A N 1
ATOM 553 C CA . ASN A 1 68 ? -4.590 -13.507 10.846 1.00 66.12 68 ASN A CA 1
ATOM 554 C C . ASN A 1 68 ? -5.195 -12.433 11.766 1.00 66.12 68 ASN A C 1
ATOM 556 O O . ASN A 1 68 ? -6.251 -12.625 12.372 1.00 66.12 68 ASN A O 1
ATOM 560 N N . GLN A 1 69 ? -4.530 -11.283 11.878 1.00 70.75 69 GLN A N 1
ATOM 561 C CA . GLN A 1 69 ? -5.005 -10.183 12.706 1.00 70.75 69 GLN A CA 1
ATOM 562 C C . GLN A 1 69 ? -6.060 -9.355 11.970 1.00 70.75 69 GLN A C 1
ATOM 564 O O . GLN A 1 69 ? -5.913 -8.990 10.804 1.00 70.75 69 GLN A O 1
ATOM 569 N N . GLN A 1 70 ? -7.138 -9.023 12.677 1.00 82.50 70 GLN A N 1
ATOM 570 C CA . GLN A 1 70 ? -8.157 -8.113 12.176 1.00 82.50 70 GLN A CA 1
ATOM 571 C C . GLN A 1 70 ? -7.614 -6.679 12.147 1.00 82.50 70 GLN A C 1
ATOM 573 O O . GLN A 1 70 ? -7.134 -6.167 13.155 1.00 82.50 70 GLN A O 1
ATOM 578 N N . ILE A 1 71 ? -7.763 -5.999 11.009 1.00 86.81 71 ILE A N 1
ATOM 579 C CA . ILE A 1 71 ? -7.458 -4.567 10.895 1.00 86.81 71 ILE A CA 1
ATOM 580 C C . ILE A 1 71 ? -8.481 -3.765 11.714 1.00 86.81 71 ILE A C 1
ATOM 582 O O . ILE A 1 71 ? -9.687 -3.829 11.435 1.00 86.81 71 ILE A O 1
ATOM 586 N N . GLU A 1 72 ? -7.998 -3.005 12.700 1.00 91.31 72 GLU A N 1
ATOM 587 C CA . GLU A 1 72 ? -8.791 -2.090 13.525 1.00 91.31 72 GLU A CA 1
ATOM 588 C C . GLU A 1 72 ? -8.392 -0.631 13.282 1.00 91.31 72 GLU A C 1
ATOM 590 O O . GLU A 1 72 ? -7.247 -0.244 13.508 1.00 91.31 72 GLU A O 1
ATOM 595 N N . ILE A 1 73 ? -9.361 0.204 12.904 1.00 93.69 73 ILE A N 1
ATOM 596 C CA . ILE A 1 73 ? -9.178 1.653 12.807 1.00 93.69 73 ILE A CA 1
ATOM 597 C C . ILE A 1 73 ? -9.624 2.282 14.125 1.00 93.69 73 ILE A C 1
ATOM 599 O O . ILE A 1 73 ? -10.817 2.353 14.434 1.00 93.69 73 ILE A O 1
ATOM 603 N N . ARG A 1 74 ? -8.657 2.723 14.930 1.00 94.75 74 ARG A N 1
ATOM 604 C CA . ARG A 1 74 ? -8.886 3.303 16.259 1.00 94.75 74 ARG A CA 1
ATOM 605 C C . ARG A 1 74 ? -7.939 4.466 16.524 1.00 94.75 74 ARG A C 1
ATOM 607 O O . ARG A 1 74 ? -6.875 4.560 15.924 1.00 94.75 74 ARG A O 1
ATOM 614 N N . ASN A 1 75 ? -8.307 5.310 17.482 1.00 94.62 75 ASN A N 1
ATOM 615 C CA . ASN A 1 75 ? -7.376 6.301 18.009 1.00 94.62 75 ASN A CA 1
ATOM 616 C C . ASN A 1 75 ? -6.237 5.594 18.767 1.00 94.62 75 ASN A C 1
ATOM 618 O O . ASN A 1 75 ? -6.437 4.524 19.363 1.00 94.62 75 ASN A O 1
ATOM 622 N N 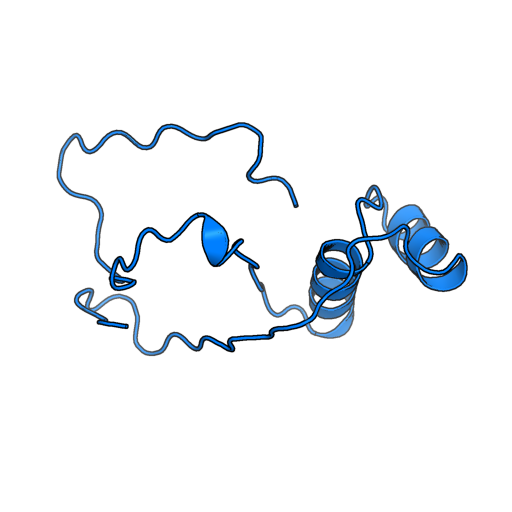. ALA A 1 76 ? -5.051 6.201 18.744 1.00 93.94 76 ALA A N 1
ATOM 623 C CA . ALA A 1 76 ? -3.934 5.761 19.568 1.00 93.94 76 ALA A CA 1
ATOM 624 C C . ALA A 1 76 ? -4.296 5.884 21.057 1.00 93.94 76 ALA A C 1
ATOM 626 O O . ALA A 1 76 ? -5.009 6.806 21.466 1.00 93.94 76 ALA A O 1
ATOM 627 N N . LYS A 1 77 ? -3.822 4.944 21.874 1.00 94.94 77 LYS A N 1
ATOM 628 C CA . LYS A 1 77 ? -3.953 5.011 23.332 1.00 94.94 77 LYS A CA 1
ATOM 629 C C . LYS A 1 77 ? -2.929 5.996 23.889 1.00 94.94 77 LYS A C 1
ATOM 631 O O . LYS A 1 77 ? -1.881 6.240 23.292 1.00 94.94 77 LYS A O 1
ATOM 636 N N . GLN A 1 78 ? -3.214 6.542 25.067 1.00 96.00 78 GLN A N 1
ATOM 637 C CA . GLN A 1 78 ? -2.254 7.388 25.766 1.00 96.00 78 GLN A CA 1
ATOM 638 C C . GLN A 1 78 ? -0.939 6.622 25.979 1.00 96.00 78 GLN A C 1
ATOM 640 O O . GLN A 1 78 ? -0.953 5.485 26.449 1.00 96.00 78 GLN A O 1
ATOM 645 N N . ASN A 1 79 ? 0.183 7.255 25.627 1.00 95.19 79 ASN A N 1
ATOM 646 C CA . ASN A 1 79 ? 1.534 6.685 25.693 1.00 95.19 79 ASN A CA 1
ATOM 647 C C . ASN A 1 79 ? 1.767 5.443 24.807 1.00 95.19 79 ASN A C 1
ATOM 649 O O . ASN A 1 79 ? 2.745 4.722 25.015 1.00 95.19 79 ASN A O 1
ATOM 653 N N . GLU A 1 80 ? 0.900 5.179 23.825 1.00 94.62 80 GLU A N 1
ATOM 654 C CA . GLU A 1 80 ? 1.135 4.120 22.846 1.00 94.62 80 GLU A CA 1
ATOM 655 C C . GLU A 1 80 ? 2.372 4.443 22.002 1.00 94.62 80 GLU A C 1
ATOM 657 O O . GLU A 1 80 ? 2.511 5.543 21.467 1.00 94.62 80 GLU A O 1
ATOM 662 N N . LYS A 1 81 ? 3.290 3.479 21.903 1.00 91.06 81 LYS A N 1
ATOM 663 C CA . LYS A 1 81 ? 4.511 3.615 21.110 1.00 91.06 81 LYS A CA 1
ATOM 664 C C . LYS A 1 81 ? 4.304 2.968 19.753 1.00 91.06 81 LYS A C 1
ATOM 666 O O . LYS A 1 81 ? 3.963 1.792 19.675 1.00 91.06 81 LYS A O 1
ATOM 671 N N . ILE A 1 82 ? 4.574 3.733 18.706 1.00 86.31 82 ILE A N 1
ATOM 672 C CA . ILE A 1 82 ? 4.648 3.231 17.339 1.00 86.31 82 ILE A CA 1
ATOM 673 C C . ILE A 1 82 ? 6.129 3.096 17.012 1.00 86.31 82 ILE A C 1
ATOM 675 O O . ILE A 1 82 ? 6.869 4.079 17.043 1.00 86.31 82 ILE A O 1
ATOM 679 N N . ILE A 1 83 ? 6.570 1.871 16.742 1.00 81.38 83 ILE A N 1
ATOM 680 C CA . ILE A 1 83 ? 7.898 1.640 16.185 1.00 81.38 83 ILE A CA 1
ATOM 681 C C . ILE A 1 83 ? 7.729 1.761 14.683 1.00 81.38 83 ILE A C 1
ATOM 683 O O . ILE A 1 83 ? 7.121 0.899 14.055 1.00 81.38 83 ILE A O 1
ATOM 687 N N . ASN A 1 84 ? 8.227 2.858 14.125 1.00 67.31 84 ASN A N 1
ATOM 688 C CA . ASN A 1 84 ? 8.288 2.999 12.684 1.00 67.31 84 ASN A CA 1
ATOM 689 C C . ASN A 1 84 ? 9.465 2.139 12.210 1.00 67.31 84 ASN A C 1
ATOM 691 O O . ASN A 1 84 ? 10.623 2.541 12.359 1.00 67.31 84 ASN A O 1
ATOM 695 N N . SER A 1 85 ? 9.203 0.927 11.712 1.00 57.56 85 SER A N 1
ATOM 696 C CA . SER A 1 85 ? 10.198 0.282 10.863 1.00 57.56 85 SER A CA 1
ATOM 697 C C . SER A 1 85 ? 10.399 1.226 9.678 1.00 57.56 85 SER A C 1
ATOM 699 O O . SER A 1 85 ? 9.443 1.730 9.089 1.00 57.56 85 SER A O 1
ATOM 701 N N . LYS A 1 86 ? 11.655 1.523 9.334 1.00 46.91 86 LYS A N 1
ATOM 702 C CA . LYS A 1 86 ? 11.998 2.357 8.165 1.00 46.91 86 LYS A CA 1
ATOM 703 C C . LYS A 1 86 ? 11.474 1.785 6.831 1.00 46.91 86 LYS A C 1
ATOM 705 O O . LYS A 1 86 ? 11.689 2.390 5.793 1.00 46.91 86 LYS A O 1
ATOM 710 N N . GLU A 1 87 ? 10.780 0.654 6.878 1.00 43.09 87 GLU A N 1
ATOM 711 C CA . GLU A 1 87 ? 10.071 -0.020 5.792 1.00 43.09 87 GLU A CA 1
ATOM 712 C C . GLU A 1 87 ? 8.699 0.598 5.484 1.00 43.09 87 GLU A C 1
ATOM 714 O O . GLU A 1 87 ? 8.013 0.124 4.590 1.00 43.09 87 GLU A O 1
ATOM 719 N N . THR A 1 88 ? 8.293 1.669 6.177 1.00 40.19 88 THR A N 1
ATOM 720 C CA . THR A 1 88 ? 7.102 2.455 5.794 1.00 40.19 88 THR A CA 1
ATOM 721 C C . THR A 1 88 ? 7.455 3.605 4.843 1.00 40.19 88 THR A C 1
ATOM 723 O O . THR A 1 88 ? 6.837 4.666 4.865 1.00 40.19 88 THR A O 1
ATOM 726 N N . TYR A 1 89 ? 8.484 3.403 4.024 1.00 36.00 89 TYR A N 1
ATOM 727 C CA . TYR A 1 89 ? 8.494 3.925 2.668 1.00 36.00 89 TYR A CA 1
ATOM 728 C C . TYR A 1 89 ? 8.300 2.712 1.785 1.00 36.00 89 TYR A C 1
ATOM 730 O O . TYR A 1 89 ? 9.197 1.887 1.616 1.00 36.00 89 TYR A O 1
ATOM 738 N N . PHE A 1 90 ? 7.085 2.586 1.301 1.00 44.38 90 PHE A N 1
ATOM 739 C CA . PHE A 1 90 ? 6.926 2.061 -0.023 1.00 44.38 90 PHE A CA 1
ATOM 740 C C . PHE A 1 90 ? 7.013 3.275 -0.937 1.00 44.38 90 PHE A C 1
ATOM 742 O O . PHE A 1 90 ? 6.024 4.036 -0.997 1.00 44.38 90 PHE A O 1
#

pLDDT: mean 88.59, std 13.56, range [36.0, 98.62]

Organism: NCBI:txid2832407

Foldseek 3Di:
DEEPDPVDPDDDDDDDDPDDWDADDPVLCVVCVVVVHHGDTDVLSVQVVCCVPPVDNDDDDDCVVVPVDDDYHDDADVPDDDDDDVVVPD

Mean predicted aligned error: 5.26 Å